Protein AF-A0A9R0XP27-F1 (afdb_monomer_lite)

Foldseek 3Di:
DFFDWDKDFDPPWKKFWFDKDAADDDCVPCVVSGDPPDGDIGRIDTHDGNIGTDIDTDPPGDDD

Secondary structure (DSSP, 8-state):
-----EEEE-TT--EEEEEEEESS--HHHHGGG---SSPPEESEEEEPTTEEEEEE--------

Structure (mmCIF, N/CA/C/O backbone):
data_AF-A0A9R0XP27-F1
#
_entry.id   AF-A0A9R0XP27-F1
#
loop_
_atom_site.group_PDB
_atom_site.id
_atom_site.type_symbol
_atom_site.label_atom_id
_atom_site.labe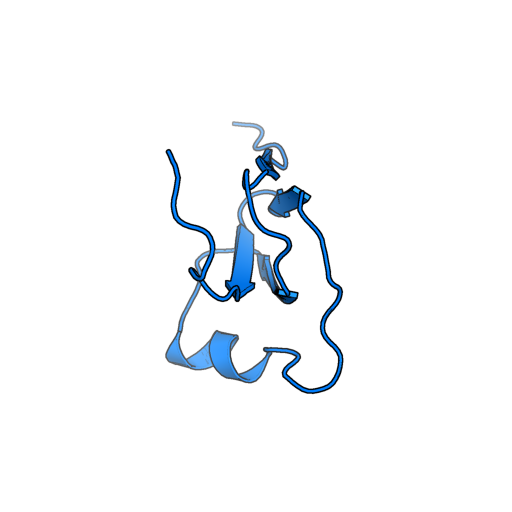l_alt_id
_atom_site.label_comp_id
_atom_site.label_asym_id
_atom_site.label_entity_id
_atom_site.label_seq_id
_atom_site.pdbx_PDB_ins_code
_atom_site.Cartn_x
_atom_site.Cartn_y
_atom_site.Cartn_z
_atom_site.occupancy
_atom_site.B_iso_or_equiv
_atom_site.auth_seq_id
_atom_site.auth_comp_id
_atom_site.auth_asym_id
_atom_site.auth_atom_id
_atom_site.pdbx_PDB_model_num
ATOM 1 N N . MET A 1 1 ? 0.522 11.502 22.902 1.00 56.88 1 MET A N 1
ATOM 2 C CA . MET A 1 1 ? 1.309 11.646 21.658 1.00 56.88 1 MET A CA 1
ATOM 3 C C . MET A 1 1 ? 0.328 11.766 20.508 1.00 56.88 1 MET A C 1
ATOM 5 O O . MET A 1 1 ? -0.488 10.868 20.356 1.00 56.88 1 MET A O 1
ATOM 9 N N . TYR A 1 2 ? 0.348 12.867 19.757 1.00 65.31 2 TYR A N 1
ATOM 10 C CA . TYR A 1 2 ? -0.433 12.966 18.522 1.00 65.31 2 TYR A CA 1
ATOM 11 C C . TYR A 1 2 ? 0.258 12.124 17.446 1.00 65.31 2 TYR A C 1
ATOM 13 O O . TYR A 1 2 ? 1.471 12.224 17.276 1.00 65.31 2 TYR A O 1
ATOM 21 N N . SER A 1 3 ? -0.498 11.267 16.766 1.00 72.44 3 SER A N 1
ATOM 22 C CA . SER A 1 3 ? -0.032 10.529 15.593 1.00 72.44 3 SER A CA 1
ATOM 23 C C . SER A 1 3 ? -0.634 11.198 14.360 1.00 72.44 3 SER A C 1
ATOM 25 O O . SER A 1 3 ? -1.807 11.567 14.375 1.00 72.44 3 SER A O 1
ATOM 27 N N . TYR A 1 4 ? 0.178 11.395 13.324 1.00 85.69 4 TYR A N 1
ATOM 28 C CA . TYR A 1 4 ? -0.241 11.989 12.057 1.00 85.69 4 TYR A CA 1
ATOM 29 C C . TYR A 1 4 ? -0.230 10.934 10.956 1.00 85.69 4 TYR A C 1
ATOM 31 O O . TYR A 1 4 ? 0.474 9.926 11.047 1.00 85.69 4 TYR A O 1
ATOM 39 N N . SER A 1 5 ? -1.038 11.168 9.925 1.00 89.88 5 SER A N 1
ATOM 40 C CA . 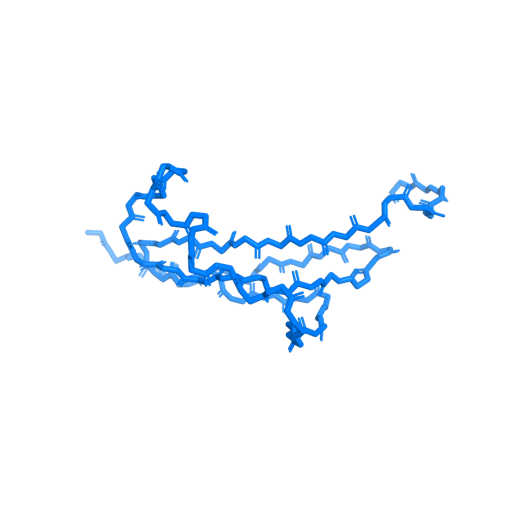SER A 1 5 ? -0.999 10.353 8.718 1.00 89.88 5 SER A CA 1
ATOM 41 C C . SER A 1 5 ? 0.330 10.590 8.006 1.00 89.88 5 SER A C 1
ATOM 43 O O . SER A 1 5 ? 0.793 11.728 7.929 1.00 89.88 5 SER A O 1
ATOM 45 N N . ASN A 1 6 ? 0.940 9.518 7.505 1.00 92.75 6 ASN A N 1
ATOM 46 C CA . ASN A 1 6 ? 2.220 9.589 6.806 1.00 92.75 6 ASN A CA 1
ATOM 47 C C . ASN A 1 6 ? 1.998 9.304 5.316 1.00 92.75 6 ASN A C 1
ATOM 49 O O . ASN A 1 6 ? 1.477 8.232 4.991 1.00 92.75 6 ASN A O 1
ATOM 53 N N . PRO A 1 7 ? 2.372 10.219 4.405 1.00 97.06 7 PRO A N 1
ATOM 54 C CA . PRO A 1 7 ? 2.379 9.930 2.980 1.00 97.06 7 PRO A CA 1
ATOM 55 C C . PRO A 1 7 ? 3.551 9.002 2.646 1.00 97.06 7 PRO A C 1
ATOM 57 O O . PRO A 1 7 ? 4.707 9.337 2.887 1.00 97.06 7 PRO A O 1
ATOM 60 N N . MET A 1 8 ? 3.249 7.844 2.067 1.00 98.25 8 MET A N 1
ATOM 61 C CA . MET A 1 8 ? 4.233 6.893 1.556 1.00 98.25 8 MET A CA 1
ATOM 62 C C . MET A 1 8 ? 4.256 6.976 0.033 1.00 98.25 8 MET A C 1
ATOM 64 O O . MET A 1 8 ? 3.225 6.764 -0.605 1.00 98.25 8 MET A O 1
ATOM 68 N N . HIS A 1 9 ? 5.422 7.290 -0.533 1.00 98.38 9 HIS A N 1
ATOM 69 C CA . HIS A 1 9 ? 5.668 7.364 -1.973 1.00 98.38 9 HIS A CA 1
ATOM 70 C C . HIS A 1 9 ? 6.609 6.235 -2.408 1.00 98.38 9 HIS A C 1
ATOM 72 O O . HIS A 1 9 ? 7.570 5.936 -1.698 1.00 98.38 9 HIS A O 1
ATOM 78 N N . LEU A 1 10 ? 6.346 5.622 -3.565 1.00 98.25 10 LEU A N 1
ATOM 79 C CA . LEU A 1 10 ? 7.213 4.606 -4.162 1.00 98.25 10 LEU A CA 1
ATOM 80 C C . LEU A 1 10 ? 7.756 5.113 -5.498 1.00 98.25 10 LEU A C 1
ATOM 82 O O . LEU A 1 10 ? 7.000 5.377 -6.430 1.00 98.25 10 LEU A O 1
ATOM 86 N N . HIS A 1 11 ? 9.078 5.220 -5.597 1.00 98.50 11 HIS A N 1
ATOM 87 C CA . HIS A 1 11 ? 9.732 5.560 -6.854 1.00 98.50 11 HIS A CA 1
ATOM 88 C C . HIS A 1 11 ? 9.686 4.385 -7.844 1.00 98.50 11 HIS A C 1
ATOM 90 O O . HIS A 1 11 ? 9.694 3.210 -7.470 1.00 98.50 11 HIS A O 1
ATOM 96 N N . GLY A 1 12 ? 9.651 4.717 -9.137 1.00 97.94 12 GLY A N 1
ATOM 97 C CA . GLY A 1 12 ? 9.775 3.753 -10.234 1.00 97.94 12 GLY A CA 1
ATOM 98 C C . GLY A 1 12 ? 8.551 2.868 -10.488 1.00 97.94 12 GLY A C 1
ATOM 99 O O . GLY A 1 12 ? 8.589 2.086 -11.436 1.00 97.94 12 GLY A O 1
ATOM 100 N N . HIS A 1 13 ? 7.486 2.989 -9.687 1.00 98.19 13 HIS A N 1
ATOM 101 C CA . HIS A 1 13 ? 6.281 2.172 -9.796 1.00 98.19 13 HIS A CA 1
ATOM 102 C C . HIS A 1 13 ? 5.034 2.966 -9.397 1.00 98.19 13 HIS A C 1
ATOM 104 O O . HIS A 1 13 ? 5.035 3.673 -8.391 1.00 98.19 13 HIS A O 1
ATOM 110 N N . ASP A 1 14 ? 3.944 2.760 -10.130 1.00 98.50 14 ASP A N 1
ATOM 111 C CA . ASP A 1 14 ? 2.613 2.893 -9.547 1.00 98.50 14 ASP A CA 1
ATOM 112 C C . ASP A 1 14 ? 2.231 1.576 -8.849 1.00 98.50 14 ASP A C 1
ATOM 114 O O . ASP A 1 14 ? 2.745 0.496 -9.157 1.00 98.50 14 ASP A O 1
ATOM 118 N N . PHE A 1 15 ? 1.308 1.659 -7.900 1.00 98.75 15 PHE A N 1
ATOM 119 C CA . PHE A 1 15 ? 0.805 0.541 -7.120 1.00 98.75 15 PHE A CA 1
ATOM 120 C C . PHE A 1 15 ? -0.717 0.588 -6.986 1.00 98.75 15 PHE A C 1
ATOM 122 O O . PHE A 1 15 ? -1.339 1.650 -6.975 1.00 98.75 15 PHE A O 1
ATOM 129 N N . PHE A 1 16 ? -1.315 -0.588 -6.828 1.00 98.81 16 PHE A N 1
ATOM 130 C CA . PHE A 1 16 ? -2.709 -0.750 -6.440 1.00 98.81 16 PHE A CA 1
ATOM 131 C C . PHE A 1 16 ? -2.844 -0.596 -4.928 1.00 98.81 16 PHE A C 1
ATOM 133 O O . PHE A 1 16 ? -2.129 -1.266 -4.182 1.00 98.81 16 PHE A O 1
ATOM 140 N N . VAL A 1 17 ? -3.773 0.236 -4.466 1.00 98.62 17 VAL A N 1
ATOM 141 C CA . VAL A 1 17 ? -4.153 0.321 -3.049 1.00 98.62 17 VAL A CA 1
ATOM 142 C C . VAL A 1 17 ? -5.257 -0.699 -2.793 1.00 98.62 17 VAL A C 1
ATOM 144 O O . VAL A 1 17 ? -6.386 -0.513 -3.238 1.00 98.62 17 VAL A O 1
ATOM 147 N N . LEU A 1 18 ? -4.928 -1.790 -2.100 1.00 98.75 18 LEU A N 1
ATOM 148 C CA . LEU A 1 18 ? -5.862 -2.901 -1.899 1.00 98.75 18 LEU A CA 1
ATOM 149 C C . LEU A 1 18 ? -6.798 -2.667 -0.714 1.00 98.75 18 LEU A C 1
ATOM 151 O O . LEU A 1 18 ? -7.969 -3.019 -0.791 1.00 98.75 18 LEU A O 1
ATOM 155 N N . ALA A 1 19 ? -6.293 -2.095 0.379 1.00 98.50 19 ALA A N 1
ATOM 156 C CA . ALA A 1 19 ? -7.081 -1.798 1.571 1.00 98.50 19 ALA A CA 1
ATOM 157 C C . ALA A 1 19 ? -6.366 -0.788 2.479 1.00 98.50 19 ALA A C 1
ATOM 159 O O . ALA A 1 19 ? -5.138 -0.645 2.436 1.00 98.50 19 ALA A O 1
ATOM 160 N N . GLN A 1 20 ? -7.144 -0.121 3.330 1.00 98.12 20 GLN A N 1
ATOM 161 C CA . GLN A 1 20 ? -6.665 0.690 4.446 1.00 98.12 20 GLN A CA 1
ATOM 162 C C . GLN A 1 20 ? -7.484 0.357 5.691 1.00 98.12 20 GLN A C 1
ATOM 164 O O . GLN A 1 20 ? -8.673 0.060 5.591 1.00 98.12 20 GLN A O 1
ATOM 169 N N . GLY A 1 21 ? -6.864 0.456 6.861 1.00 97.69 21 GLY A N 1
ATOM 170 C CA . GLY A 1 21 ? -7.541 0.217 8.128 1.00 97.69 21 GLY A CA 1
ATOM 171 C C . GLY A 1 21 ? -6.893 0.967 9.280 1.00 97.69 21 GLY A C 1
ATOM 172 O O . GLY A 1 21 ? -5.818 1.554 9.141 1.00 97.69 21 GLY A O 1
ATOM 173 N N . HIS A 1 22 ? -7.564 0.948 10.426 1.00 96.75 22 HIS A N 1
ATOM 174 C CA . HIS A 1 22 ? -7.059 1.495 11.683 1.00 96.75 22 HIS A CA 1
ATOM 175 C C . HIS A 1 22 ? -6.668 0.367 12.640 1.00 96.75 22 HIS A C 1
ATOM 177 O O . HIS A 1 22 ? -7.154 -0.756 12.540 1.00 96.75 22 HIS A O 1
ATOM 183 N N . GLY A 1 23 ? -5.805 0.683 13.601 1.00 95.75 23 GLY A N 1
ATOM 184 C CA . GLY A 1 23 ? -5.253 -0.276 14.545 1.00 95.75 23 GLY A CA 1
ATOM 185 C C . GLY A 1 23 ? -4.113 -1.103 13.953 1.00 95.75 23 GLY A C 1
ATOM 186 O O . GLY A 1 23 ? -3.455 -0.716 12.986 1.00 95.75 23 GLY A O 1
ATOM 187 N N . LYS A 1 24 ? -3.846 -2.246 14.585 1.00 97.56 24 LYS A N 1
ATOM 188 C CA . LYS A 1 24 ? -2.813 -3.187 14.150 1.00 97.56 24 LYS A CA 1
ATOM 189 C C . LYS A 1 24 ? -3.376 -4.077 13.044 1.00 97.56 24 LYS A C 1
ATOM 191 O O . LYS A 1 24 ? -4.410 -4.698 13.253 1.00 97.56 24 LYS A O 1
ATOM 196 N N . TYR A 1 25 ? -2.658 -4.165 11.928 1.00 98.38 25 TYR A N 1
ATOM 197 C CA . TYR A 1 25 ? -2.970 -5.100 10.848 1.00 98.38 25 TYR A CA 1
ATOM 198 C C . TYR A 1 25 ? -2.986 -6.557 11.345 1.00 98.38 25 TYR A C 1
ATOM 200 O O . TYR A 1 25 ? -2.062 -6.986 12.046 1.00 98.38 25 TYR A O 1
ATOM 208 N N . ASP A 1 26 ? -4.014 -7.305 10.955 1.00 98.38 26 ASP A N 1
ATOM 209 C CA . ASP A 1 26 ? -4.226 -8.724 11.242 1.00 98.38 26 ASP A CA 1
ATOM 210 C C . ASP A 1 26 ? -4.511 -9.462 9.927 1.00 98.38 26 ASP A C 1
ATOM 212 O O . ASP A 1 26 ? -5.592 -9.341 9.356 1.00 98.38 26 ASP A O 1
ATOM 216 N N . ALA A 1 27 ? -3.537 -10.231 9.432 1.00 97.81 27 ALA A N 1
ATOM 217 C CA . ALA A 1 27 ? -3.629 -10.866 8.118 1.00 97.81 27 ALA A CA 1
ATOM 218 C C . ALA A 1 27 ? -4.823 -11.828 7.987 1.00 97.81 27 ALA A C 1
ATOM 220 O O . ALA A 1 27 ? -5.440 -11.872 6.924 1.00 97.81 27 ALA A O 1
ATOM 221 N N . ASP A 1 28 ? -5.193 -12.537 9.057 1.00 98.06 28 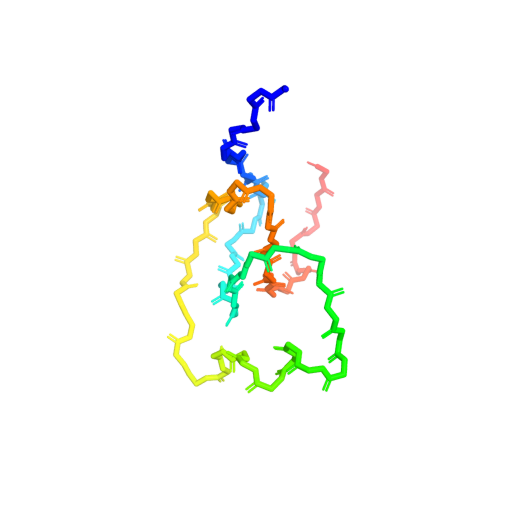ASP A N 1
ATOM 222 C CA . ASP A 1 28 ? -6.276 -13.528 9.017 1.00 98.06 28 ASP A CA 1
ATOM 223 C C . ASP A 1 28 ? -7.650 -12.864 8.805 1.00 98.06 28 ASP A C 1
ATOM 225 O O . ASP A 1 28 ? -8.572 -13.456 8.233 1.00 98.06 28 ASP A O 1
ATOM 229 N N . LYS A 1 29 ? -7.790 -11.607 9.243 1.00 97.81 29 LYS A N 1
ATOM 230 C CA . LYS A 1 29 ? -9.031 -10.825 9.144 1.00 97.81 29 LYS A CA 1
ATOM 231 C C . LYS A 1 29 ? -9.000 -9.846 7.978 1.00 97.81 29 LYS A C 1
ATOM 233 O O . LYS A 1 29 ? -9.914 -9.822 7.158 1.00 97.81 29 LYS A O 1
ATOM 238 N N . ASP A 1 30 ? -7.941 -9.055 7.888 1.00 98.56 30 ASP A N 1
ATOM 239 C CA . ASP A 1 30 ? -7.880 -7.884 7.022 1.00 98.56 30 ASP A CA 1
ATOM 240 C C . ASP A 1 30 ? -7.648 -8.249 5.554 1.00 98.56 30 ASP A C 1
ATOM 242 O O . ASP A 1 30 ? -8.090 -7.514 4.671 1.00 98.56 30 ASP A O 1
ATOM 246 N N . MET A 1 31 ? -7.036 -9.402 5.249 1.00 98.06 31 MET A N 1
ATOM 247 C CA . MET A 1 31 ? -6.892 -9.864 3.858 1.00 98.06 31 MET A CA 1
ATOM 248 C C . MET A 1 31 ? -8.239 -10.033 3.145 1.00 98.06 31 MET A C 1
ATOM 250 O O . MET A 1 31 ? -8.316 -9.863 1.930 1.00 98.06 31 MET A O 1
ATOM 254 N N . GLN A 1 32 ? -9.309 -10.313 3.893 1.00 97.69 32 GLN A N 1
ATOM 255 C CA . GLN A 1 32 ? -10.664 -10.456 3.353 1.00 97.69 32 GLN A CA 1
ATOM 256 C C . GLN A 1 32 ? -11.259 -9.114 2.890 1.00 97.69 32 GLN A C 1
ATOM 258 O O . GLN A 1 32 ? -12.242 -9.099 2.157 1.00 97.69 32 GLN A O 1
ATOM 263 N N . THR A 1 33 ? -10.660 -7.988 3.293 1.00 98.00 33 THR A N 1
ATOM 264 C CA . THR A 1 33 ? -11.112 -6.629 2.943 1.00 98.00 33 THR A CA 1
ATOM 265 C C . THR A 1 33 ? -10.477 -6.085 1.666 1.00 98.00 33 THR A C 1
ATOM 267 O O . THR A 1 33 ? -10.802 -4.978 1.240 1.00 98.00 33 THR A O 1
ATOM 270 N N . TYR A 1 34 ? -9.554 -6.829 1.052 1.00 98.56 34 TYR A N 1
ATOM 271 C CA . TYR A 1 34 ? -8.819 -6.342 -0.108 1.00 98.56 34 TYR A CA 1
ATOM 272 C C . TYR A 1 34 ? -9.752 -6.144 -1.303 1.00 98.56 34 TYR A C 1
ATOM 274 O O . TYR A 1 34 ? -10.413 -7.081 -1.751 1.00 98.56 34 TYR A O 1
ATOM 282 N N . ASN A 1 35 ? -9.722 -4.951 -1.896 1.00 98.62 35 ASN A N 1
ATOM 283 C CA . ASN A 1 35 ? -10.267 -4.752 -3.228 1.00 98.62 35 ASN A CA 1
ATOM 284 C C . ASN A 1 35 ? -9.316 -5.376 -4.261 1.00 98.62 35 ASN A C 1
ATOM 286 O O . ASN A 1 35 ? -8.266 -4.820 -4.580 1.00 98.62 35 ASN A O 1
ATOM 290 N N . LEU A 1 36 ? -9.685 -6.551 -4.771 1.00 98.38 36 LEU A N 1
ATOM 291 C CA . LEU A 1 36 ? -8.955 -7.266 -5.823 1.00 98.38 36 LEU A CA 1
ATOM 292 C C . LEU A 1 36 ? -9.622 -7.161 -7.204 1.00 98.38 36 LEU A C 1
ATOM 294 O O . LEU A 1 36 ? -9.167 -7.820 -8.136 1.00 98.38 36 LEU A O 1
ATOM 298 N N . VAL A 1 37 ? -10.693 -6.371 -7.332 1.00 98.56 37 VAL A N 1
ATOM 299 C CA . VAL A 1 37 ? -11.469 -6.237 -8.573 1.00 98.56 37 VAL A CA 1
ATOM 300 C C . VAL A 1 37 ? -11.078 -4.961 -9.310 1.00 98.56 37 VAL A C 1
ATOM 302 O O . VAL A 1 37 ? -10.688 -5.022 -10.473 1.00 98.56 37 VAL A O 1
ATOM 305 N N . ASP A 1 38 ? -11.131 -3.818 -8.629 1.00 98.38 38 ASP A N 1
ATOM 306 C CA . ASP A 1 38 ? -10.875 -2.494 -9.208 1.00 98.38 38 ASP A CA 1
ATOM 307 C C . ASP A 1 38 ? -10.145 -1.528 -8.244 1.00 98.38 38 ASP A C 1
ATOM 309 O O . ASP A 1 38 ? -10.579 -0.391 -8.033 1.00 98.38 38 ASP A O 1
ATOM 313 N N . PRO A 1 39 ? 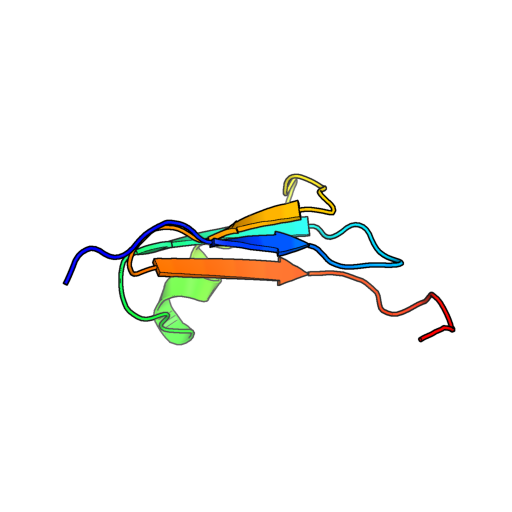-9.011 -1.936 -7.638 1.00 98.56 39 PRO A N 1
ATOM 314 C CA . PRO A 1 39 ? -8.303 -1.089 -6.686 1.00 98.56 39 PRO A CA 1
ATOM 315 C C . PRO A 1 39 ? -7.755 0.197 -7.336 1.00 98.56 39 PRO A C 1
ATOM 317 O O . PRO A 1 39 ? -7.237 0.157 -8.458 1.00 98.56 39 PRO A O 1
ATOM 320 N N . PRO A 1 40 ? -7.771 1.342 -6.624 1.00 98.44 40 PRO A N 1
ATOM 321 C CA . PRO A 1 40 ? -7.153 2.572 -7.107 1.00 98.44 40 PRO A CA 1
ATOM 322 C C . PRO A 1 40 ? -5.656 2.396 -7.383 1.00 98.44 40 PRO A C 1
ATOM 324 O O . PRO A 1 40 ? -4.932 1.835 -6.560 1.00 98.44 40 PRO A O 1
ATOM 327 N N . VAL A 1 41 ? -5.178 2.958 -8.496 1.00 98.50 41 VAL A N 1
ATOM 328 C CA . VAL A 1 41 ? -3.748 3.027 -8.840 1.00 98.50 41 VAL A CA 1
ATOM 329 C C . VAL A 1 41 ? -3.173 4.379 -8.417 1.00 98.50 41 VAL A C 1
ATOM 331 O O . VAL A 1 41 ? -3.759 5.428 -8.711 1.00 98.50 41 VAL A O 1
ATOM 334 N N . ARG A 1 42 ? -2.055 4.369 -7.686 1.00 98.38 42 ARG A N 1
ATOM 335 C CA . ARG A 1 42 ? -1.367 5.553 -7.140 1.00 98.38 42 ARG A CA 1
ATOM 336 C C . ARG A 1 42 ? 0.145 5.311 -7.085 1.00 98.38 42 ARG A C 1
ATOM 338 O O . ARG A 1 42 ? 0.571 4.170 -7.043 1.00 98.38 42 ARG A O 1
ATOM 345 N N . ASN A 1 43 ? 0.939 6.371 -6.963 1.00 98.31 43 ASN A N 1
ATOM 346 C CA . ASN A 1 43 ? 2.358 6.296 -6.564 1.00 98.31 43 ASN A CA 1
ATOM 347 C C . ASN A 1 43 ? 2.612 6.848 -5.154 1.00 98.31 43 ASN A C 1
ATOM 349 O O . ASN A 1 43 ? 3.718 6.734 -4.631 1.00 98.31 43 ASN A O 1
ATOM 353 N N . THR A 1 44 ? 1.605 7.472 -4.538 1.00 98.31 44 THR A N 1
ATOM 354 C CA . THR A 1 44 ? 1.667 8.032 -3.185 1.00 98.31 44 THR A CA 1
ATOM 355 C C . THR A 1 44 ? 0.355 7.750 -2.466 1.00 98.31 44 THR A C 1
ATOM 357 O O . THR A 1 44 ? -0.716 7.899 -3.057 1.0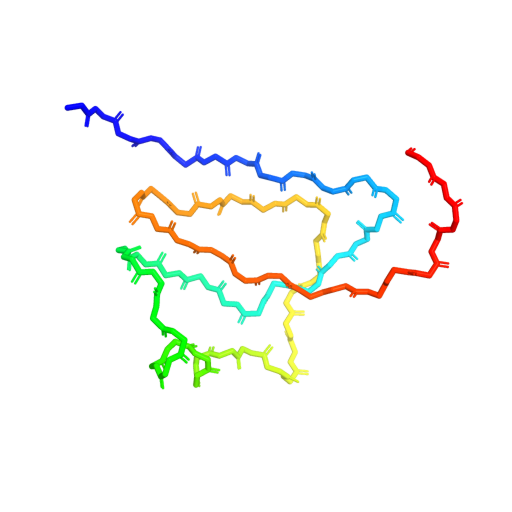0 98.31 44 THR A O 1
ATOM 360 N N . ILE A 1 45 ? 0.420 7.355 -1.195 1.00 98.06 45 ILE A N 1
ATOM 361 C CA . ILE A 1 45 ? -0.763 7.091 -0.370 1.00 98.06 45 ILE A CA 1
ATOM 362 C C . ILE A 1 45 ? -0.555 7.563 1.066 1.00 98.06 45 ILE A C 1
ATOM 364 O O . ILE A 1 45 ? 0.510 7.384 1.647 1.00 98.06 45 ILE A O 1
ATOM 368 N N . LEU A 1 46 ? -1.591 8.164 1.646 1.00 97.06 46 LEU A N 1
ATOM 369 C CA . LEU A 1 46 ? -1.622 8.523 3.060 1.00 97.06 46 LEU A CA 1
ATOM 370 C C . LEU A 1 46 ? -1.963 7.290 3.895 1.00 97.06 46 LEU A C 1
ATOM 372 O O . LEU A 1 46 ? -3.077 6.779 3.806 1.00 97.06 46 LEU A O 1
ATOM 376 N N . VAL A 1 47 ? -1.030 6.834 4.729 1.00 97.12 47 VAL A N 1
ATOM 377 C CA . VAL A 1 47 ? -1.305 5.775 5.708 1.00 97.12 47 VAL A CA 1
ATOM 378 C C . VAL A 1 47 ? -2.152 6.368 6.839 1.00 97.12 47 VAL A C 1
ATOM 380 O O . VAL A 1 47 ? -1.757 7.404 7.390 1.00 97.12 47 VAL A O 1
ATOM 383 N N . PRO A 1 48 ? -3.300 5.765 7.206 1.00 96.19 48 PRO A N 1
ATOM 384 C CA . PRO A 1 48 ? -4.159 6.299 8.254 1.00 96.19 48 PRO A CA 1
ATOM 385 C C . PRO A 1 48 ? -3.422 6.462 9.587 1.00 96.19 48 PRO A C 1
ATOM 387 O O . PRO A 1 48 ? -2.540 5.676 9.935 1.00 96.19 48 PRO A O 1
ATOM 390 N N . VAL A 1 49 ? -3.810 7.486 10.351 1.00 95.75 49 VAL A N 1
ATOM 391 C CA . VAL A 1 49 ? -3.326 7.704 11.722 1.00 95.75 49 VAL A CA 1
ATOM 392 C C . VAL A 1 49 ? -3.586 6.448 12.554 1.00 95.75 49 VAL A C 1
ATOM 394 O O . VAL A 1 49 ? -4.724 5.975 12.606 1.00 95.75 49 VAL A O 1
ATOM 397 N N . VAL A 1 50 ? -2.536 5.927 13.204 1.00 94.81 50 VAL A N 1
ATOM 398 C CA . VAL A 1 50 ? -2.580 4.668 13.974 1.00 94.81 50 VAL A CA 1
ATOM 399 C C . VAL A 1 50 ? -3.257 3.557 13.160 1.00 94.81 50 VAL A C 1
ATOM 401 O O . VAL A 1 50 ? -4.218 2.938 13.604 1.00 94.81 50 VAL A O 1
ATOM 404 N N . GLY A 1 51 ? -2.808 3.359 11.924 1.00 96.25 51 GLY A N 1
ATOM 405 C CA . GLY A 1 51 ? -3.423 2.423 10.994 1.00 96.25 51 GLY A CA 1
ATOM 406 C C . GLY A 1 51 ? -2.430 1.815 10.020 1.00 96.25 51 GLY A C 1
ATOM 407 O O . GLY A 1 51 ? -1.215 1.859 10.218 1.00 96.25 51 GLY A O 1
ATOM 408 N N . TRP A 1 52 ? -2.971 1.225 8.963 1.00 98.06 52 TRP A N 1
ATOM 409 C CA . TRP A 1 52 ? -2.218 0.475 7.972 1.00 98.06 52 TRP A CA 1
ATOM 410 C C . TRP A 1 52 ? -2.784 0.688 6.567 1.00 98.06 52 TRP A C 1
ATOM 412 O O . TRP A 1 52 ? -3.897 1.173 6.359 1.00 98.06 52 TRP A O 1
ATOM 422 N N . THR A 1 53 ? -1.977 0.356 5.567 1.00 98.25 53 THR A N 1
ATOM 423 C CA . THR A 1 53 ? -2.357 0.354 4.153 1.00 98.25 53 THR A CA 1
ATOM 424 C C . THR A 1 53 ? -1.665 -0.819 3.485 1.00 98.25 53 THR A C 1
ATOM 426 O O . THR A 1 53 ? -0.487 -1.060 3.742 1.00 98.25 53 THR A O 1
ATOM 429 N N . VAL A 1 54 ? -2.387 -1.541 2.632 1.00 98.62 54 VAL A N 1
ATOM 430 C CA . VAL A 1 54 ? -1.827 -2.611 1.805 1.00 98.62 54 VAL A CA 1
ATOM 431 C C . VAL A 1 54 ? -1.767 -2.128 0.367 1.00 98.62 54 VAL A C 1
ATOM 433 O O . VAL A 1 54 ? -2.785 -1.734 -0.206 1.00 98.62 54 VAL 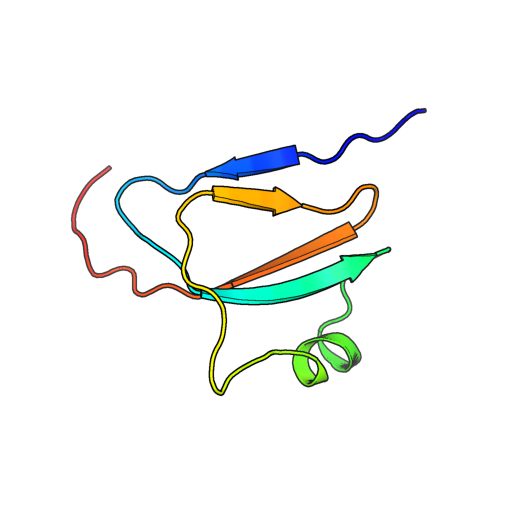A O 1
ATOM 436 N N . ILE A 1 55 ? -0.573 -2.195 -0.216 1.00 98.75 55 ILE A N 1
ATOM 437 C CA . ILE A 1 55 ? -0.349 -1.935 -1.636 1.00 98.75 55 ILE A CA 1
ATOM 438 C C . ILE A 1 55 ? 0.132 -3.201 -2.344 1.00 98.75 55 ILE A C 1
ATOM 440 O O . ILE A 1 55 ? 0.750 -4.071 -1.731 1.00 98.75 55 ILE A O 1
ATOM 444 N N . ARG A 1 56 ? -0.121 -3.295 -3.649 1.00 98.69 56 ARG A N 1
ATOM 445 C CA . ARG A 1 56 ? 0.441 -4.330 -4.523 1.00 98.69 56 ARG A CA 1
ATOM 446 C C . ARG A 1 56 ? 0.980 -3.688 -5.792 1.00 98.69 56 ARG A C 1
ATOM 448 O O . ARG A 1 56 ? 0.306 -2.872 -6.408 1.00 98.69 56 ARG A O 1
ATOM 455 N N . PHE A 1 57 ? 2.175 -4.089 -6.195 1.00 98.62 57 PHE A N 1
ATOM 456 C CA . PHE A 1 57 ? 2.804 -3.664 -7.441 1.00 98.62 57 PHE A CA 1
ATOM 457 C C . PHE A 1 57 ? 3.622 -4.816 -8.020 1.00 98.62 57 PHE A C 1
ATOM 459 O O . PHE A 1 57 ? 3.877 -5.812 -7.339 1.00 98.62 57 PHE A O 1
ATOM 466 N N . ILE A 1 58 ? 4.010 -4.684 -9.284 1.00 98.25 58 ILE A N 1
ATOM 467 C CA . ILE A 1 58 ? 4.900 -5.629 -9.954 1.00 98.25 58 ILE A CA 1
ATOM 468 C C . ILE A 1 58 ? 6.285 -4.990 -9.995 1.00 98.25 58 ILE A C 1
ATOM 470 O O . ILE A 1 58 ? 6.446 -3.919 -10.572 1.00 98.25 58 ILE A O 1
ATOM 474 N N . ALA A 1 59 ? 7.281 -5.644 -9.399 1.00 98.06 59 ALA A N 1
ATOM 475 C CA . ALA A 1 59 ? 8.672 -5.196 -9.424 1.00 98.06 59 ALA A CA 1
ATOM 476 C C . ALA A 1 59 ? 9.339 -5.556 -10.767 1.00 98.06 59 ALA A C 1
ATOM 478 O O . ALA A 1 59 ? 10.201 -6.428 -10.836 1.00 98.06 59 ALA A O 1
ATOM 479 N N . SER A 1 60 ? 8.886 -4.924 -11.852 1.00 97.00 60 SER A N 1
ATOM 480 C CA . SER A 1 60 ? 9.359 -5.172 -13.224 1.00 97.00 60 SER A CA 1
ATOM 481 C C . SER A 1 60 ? 10.176 -4.018 -13.810 1.00 97.00 60 SER A C 1
ATOM 483 O O . SER A 1 60 ? 10.380 -3.978 -15.022 1.00 97.00 60 SER A O 1
ATOM 485 N N . ASN A 1 61 ? 10.624 -3.074 -12.979 1.00 97.50 61 ASN A N 1
ATOM 486 C CA . ASN A 1 61 ? 11.442 -1.936 -13.390 1.00 97.50 61 ASN A CA 1
ATOM 487 C C . ASN A 1 61 ? 12.846 -2.020 -12.754 1.00 97.50 61 ASN A C 1
ATOM 489 O O . ASN A 1 61 ? 12.989 -1.697 -11.572 1.00 97.50 61 ASN A O 1
ATOM 493 N N . PRO A 1 62 ? 13.877 -2.485 -13.489 1.00 97.56 62 PRO A N 1
ATOM 494 C CA . PRO A 1 62 ? 15.249 -2.527 -12.988 1.00 97.56 62 PRO A CA 1
ATOM 495 C C . PRO A 1 62 ? 15.777 -1.118 -12.687 1.00 97.56 62 PRO A C 1
ATOM 497 O O . PRO A 1 62 ? 15.825 -0.266 -13.571 1.00 97.56 62 PRO A O 1
ATOM 500 N N . GLY A 1 63 ? 16.213 -0.883 -11.453 1.00 95.50 63 GLY A N 1
ATOM 501 C CA . GLY A 1 63 ? 16.694 0.421 -11.001 1.00 95.50 63 GLY A CA 1
ATOM 502 C C . GLY A 1 63 ? 17.088 0.414 -9.524 1.00 95.50 63 GLY A C 1
ATOM 503 O O . GLY A 1 63 ? 17.160 -0.653 -8.911 1.00 95.50 63 GLY A O 1
ATOM 504 N N . MET A 1 64 ? 17.345 1.608 -8.983 1.00 79.44 64 MET A N 1
ATOM 505 C CA . MET A 1 64 ? 17.650 1.888 -7.574 1.00 79.44 64 MET A CA 1
ATOM 506 C C . MET A 1 64 ? 16.793 3.053 -7.089 1.00 79.44 64 MET A C 1
ATOM 508 O O . MET A 1 64 ? 16.659 4.023 -7.870 1.00 79.44 64 MET A O 1
#

Organism: Triticum turgidum subsp. durum (NCBI:txid4567)

InterPro domains:
  IPR008972 Cupredoxin [G3DSA:2.60.40.420] (1-64)
  IPR008972 Cupredoxin [SSF49503] (4-63)
  IPR011706 Multicopper oxidase, C-terminal [PF07731] (5-64)
  IPR045087 Multicopper oxidase [PTHR11709] (5-64)

pLDDT: mean 95.67, std 7.6, range [56.88, 98.81]

Sequence (64 aa):
MYSYSNPMHLHGHDFFVLAQGHGKYDADKDMQTYNLVDPPVRNTILVPVVGWTVIRFIASNPGM

Radius of gyration: 12.88 Å; chains: 1; bounding box: 29×26×35 Å